Protein AF-A0A962Q5S9-F1 (afdb_monomer)

pLDDT: mean 94.43, std 5.87, range [53.88, 98.38]

Solvent-accessible surface area (backbone atoms only — not comparable to full-atom values): 6332 Å² total; per-residue (Å²): 139,81,82,55,57,86,83,38,78,44,80,42,76,51,79,46,39,44,56,37,70,69,47,25,53,58,65,66,74,30,62,27,49,21,62,33,33,32,32,54,95,57,37,37,37,35,16,49,65,45,54,26,66,64,51,37,54,50,50,52,54,41,43,72,36,86,90,40,45,69,87,70,53,66,68,89,71,43,25,73,59,38,48,71,41,58,46,83,42,83,58,42,80,48,33,74,40,39,22,70,62,69,74,46,86,63,59,59,45,56,67,117

Nearest PDB structures (foldseek):
  7jsr-assembly1_A  TM=7.483E-01  e=2.491E-09  Mycolicibacterium smegmatis MC2 155
  7a1d-assembly1_A  TM=7.056E-01  e=1.212E-09  Mycolicibacterium smegmatis MC2 155
  7f79-assembly1_B  TM=5.077E-01  e=4.665E-01  Candida albicans SC5314
  7f79-assembly1_E  TM=5.336E-01  e=9.583E-01  Candida albicans SC5314
  8own-assembly1_A  TM=4.502E-01  e=6.471E-01  Arabidopsis thaliana

Secondary structure (DSSP, 8-state):
----TTTS-EEEEEES-TTSHHHHHHHTS-TTEEEEEEE-SSEEEE-SS--HHHHHHHHHHHHHSTT--GGGS-GGGSPTT-EEEETT-S-EE--HHHHHHHT---SEE---

Structure (mmCIF, N/CA/C/O backbone):
data_AF-A0A962Q5S9-F1
#
_entry.id   AF-A0A962Q5S9-F1
#
loop_
_atom_site.group_PDB
_atom_site.id
_atom_site.type_symbol
_atom_site.label_atom_id
_atom_site.label_alt_id
_atom_site.label_comp_id
_atom_site.label_asym_id
_atom_site.label_entity_id
_atom_site.label_seq_id
_atom_site.pdbx_PDB_ins_code
_atom_site.Cartn_x
_atom_site.Cartn_y
_atom_site.Cartn_z
_atom_site.occupancy
_atom_site.B_iso_or_equiv
_atom_site.auth_seq_id
_atom_site.auth_comp_id
_atom_site.auth_asym_id
_atom_site.auth_atom_id
_atom_site.pdbx_PDB_model_num
ATOM 1 N N . ILE A 1 1 ? -26.058 -7.524 1.889 1.00 53.88 1 ILE A N 1
ATOM 2 C CA . ILE A 1 1 ? -24.871 -7.835 2.719 1.00 53.88 1 ILE A CA 1
ATOM 3 C C . ILE A 1 1 ? -23.992 -6.599 2.704 1.00 53.88 1 ILE A C 1
ATOM 5 O O . ILE A 1 1 ? -23.675 -6.130 1.619 1.00 53.88 1 ILE A O 1
ATOM 9 N N . GLY A 1 2 ? -23.720 -6.024 3.873 1.00 80.38 2 GLY A N 1
ATOM 10 C CA . GLY A 1 2 ? -22.765 -4.930 4.040 1.00 80.38 2 GLY A CA 1
ATOM 11 C C . GLY A 1 2 ? -21.516 -5.470 4.725 1.00 80.38 2 GLY A C 1
ATOM 12 O O . GLY A 1 2 ? -21.626 -6.381 5.543 1.00 80.38 2 GLY A O 1
ATOM 13 N N . ILE A 1 3 ? -20.352 -4.943 4.362 1.00 83.25 3 ILE A N 1
ATOM 14 C CA . ILE A 1 3 ? -19.104 -5.205 5.080 1.00 83.25 3 ILE A CA 1
ATOM 15 C C . ILE A 1 3 ? -19.051 -4.212 6.238 1.00 83.25 3 ILE A C 1
ATOM 17 O O . ILE A 1 3 ? -19.148 -3.004 6.010 1.00 83.25 3 ILE A O 1
ATOM 21 N N . ASP A 1 4 ? -18.916 -4.709 7.465 1.00 90.75 4 ASP A N 1
ATOM 22 C CA . ASP A 1 4 ? -18.610 -3.855 8.607 1.00 90.75 4 ASP A CA 1
ATOM 23 C C . ASP A 1 4 ? -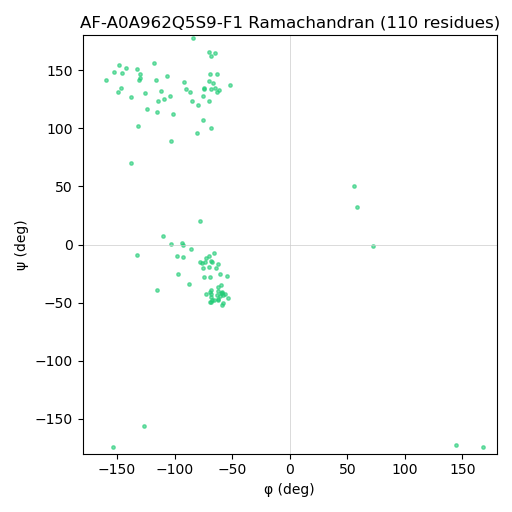17.108 -3.557 8.618 1.00 90.75 4 ASP A C 1
ATOM 25 O O . ASP A 1 4 ? -16.287 -4.334 9.105 1.00 90.75 4 ASP A O 1
ATOM 29 N N . VAL A 1 5 ? -16.762 -2.403 8.055 1.00 91.12 5 VAL A N 1
ATOM 30 C CA . VAL A 1 5 ? -15.382 -1.920 7.927 1.00 91.12 5 VAL A CA 1
ATOM 31 C C . VAL A 1 5 ? -14.719 -1.606 9.273 1.00 91.12 5 VAL A C 1
ATOM 33 O O . VAL A 1 5 ? -13.530 -1.297 9.299 1.00 91.12 5 VAL A O 1
ATOM 36 N N . GLN A 1 6 ? -15.460 -1.645 10.384 1.00 91.81 6 GLN A N 1
ATOM 37 C CA . GLN A 1 6 ? -14.936 -1.413 11.732 1.00 91.81 6 GLN A CA 1
ATOM 38 C C . GLN A 1 6 ? -14.629 -2.709 12.489 1.00 91.81 6 GLN A C 1
ATOM 40 O O . GLN A 1 6 ? -14.013 -2.641 13.547 1.00 91.81 6 GLN A O 1
ATOM 45 N N . SER A 1 7 ? -15.032 -3.871 11.967 1.00 91.88 7 SER A N 1
ATOM 46 C CA . SER A 1 7 ? -14.810 -5.169 12.621 1.00 91.88 7 SER A CA 1
ATOM 47 C C . SER A 1 7 ? -14.253 -6.257 11.701 1.00 91.88 7 SER A C 1
ATOM 49 O O . SER A 1 7 ? -13.889 -7.332 12.174 1.00 91.88 7 SER A O 1
ATOM 51 N N . THR A 1 8 ? -14.193 -6.005 10.392 1.00 93.50 8 THR A N 1
ATOM 52 C CA . THR A 1 8 ? -13.770 -6.985 9.386 1.00 93.50 8 THR A CA 1
ATOM 53 C C . THR A 1 8 ? -12.639 -6.429 8.543 1.00 93.50 8 THR A C 1
ATOM 55 O O . THR A 1 8 ? -12.776 -5.340 7.994 1.00 93.50 8 THR A O 1
ATOM 58 N N . ASP A 1 9 ? -11.566 -7.204 8.384 1.00 95.81 9 ASP A N 1
ATOM 59 C CA . ASP A 1 9 ? -10.454 -6.878 7.491 1.00 95.81 9 ASP A CA 1
ATOM 60 C C . ASP A 1 9 ? -10.903 -6.766 6.032 1.00 95.81 9 ASP A C 1
ATOM 62 O O . ASP A 1 9 ? -11.597 -7.637 5.501 1.00 95.81 9 ASP A O 1
ATOM 66 N N . PHE A 1 10 ? -10.468 -5.703 5.356 1.00 95.75 10 PHE A N 1
ATOM 67 C CA . PHE A 1 10 ? -10.823 -5.444 3.964 1.00 95.75 10 PHE A CA 1
ATOM 68 C C . PHE A 1 10 ? -9.685 -4.782 3.200 1.00 95.75 10 PHE A C 1
ATOM 70 O O . PHE A 1 10 ? -8.909 -3.996 3.739 1.00 95.75 10 PHE A O 1
ATOM 77 N N . THR A 1 11 ? -9.594 -5.096 1.913 1.00 96.56 11 THR A N 1
ATOM 78 C CA . THR A 1 11 ? -8.509 -4.623 1.053 1.00 96.56 11 THR A CA 1
ATOM 79 C C . THR A 1 11 ? -8.872 -3.323 0.358 1.00 96.56 11 THR A C 1
ATOM 81 O O . THR A 1 11 ? -9.995 -3.172 -0.126 1.00 96.56 11 THR A O 1
ATOM 84 N N . VAL A 1 12 ? -7.913 -2.406 0.256 1.00 96.81 12 VAL A N 1
ATOM 85 C CA . VAL A 1 12 ? -8.101 -1.090 -0.367 1.00 96.81 12 VAL A CA 1
ATOM 86 C C . VAL A 1 12 ? -6.981 -0.804 -1.359 1.00 96.81 12 VAL A C 1
ATOM 88 O O . VAL A 1 12 ? -5.818 -1.100 -1.090 1.00 96.81 12 VAL A O 1
ATOM 91 N N . VAL A 1 13 ? -7.336 -0.176 -2.480 1.00 97.19 13 VAL A N 1
ATOM 92 C CA . VAL A 1 13 ? -6.398 0.510 -3.375 1.00 97.19 13 VAL A CA 1
ATOM 93 C C . VAL A 1 13 ? -6.673 2.008 -3.299 1.00 97.19 13 VAL A C 1
ATOM 95 O O . VAL A 1 13 ? -7.825 2.435 -3.359 1.00 97.19 13 VAL A O 1
ATOM 98 N N . GLY A 1 14 ? -5.619 2.799 -3.130 1.00 94.94 14 GLY A N 1
ATOM 99 C CA . GLY A 1 14 ? -5.699 4.228 -2.862 1.00 94.94 14 GLY A CA 1
ATOM 100 C C . GLY A 1 14 ? -5.060 5.107 -3.936 1.00 94.94 14 GLY A C 1
ATOM 101 O O . GLY A 1 14 ? -4.144 4.698 -4.643 1.00 94.94 14 GLY A O 1
ATOM 102 N N . ILE A 1 15 ? -5.503 6.360 -4.009 1.00 95.50 15 ILE A N 1
ATOM 103 C CA . ILE A 1 15 ? -4.826 7.417 -4.768 1.00 95.50 15 ILE A CA 1
ATOM 104 C C . ILE A 1 15 ? -4.558 8.556 -3.797 1.00 95.50 15 ILE A C 1
ATOM 106 O O . ILE A 1 15 ? -5.496 9.142 -3.255 1.00 95.50 15 ILE A O 1
ATOM 110 N N . GLY A 1 16 ? -3.289 8.857 -3.556 1.00 94.31 16 GLY A N 1
ATOM 111 C CA . GLY A 1 16 ? -2.893 9.852 -2.572 1.00 94.31 16 GLY A CA 1
ATOM 112 C C . GLY A 1 16 ? -1.612 9.490 -1.840 1.00 94.31 16 GLY A C 1
ATOM 113 O O . GLY A 1 16 ? -0.904 8.543 -2.186 1.00 94.31 16 GLY A O 1
ATOM 114 N N . ASP A 1 17 ? -1.317 10.300 -0.834 1.00 92.44 17 ASP A N 1
ATOM 115 C CA . ASP A 1 17 ? -0.152 10.173 0.029 1.00 92.44 17 ASP A CA 1
ATOM 116 C C . ASP A 1 17 ? -0.602 10.232 1.490 1.00 92.44 17 ASP A C 1
ATOM 118 O O . ASP A 1 17 ? -1.552 10.952 1.812 1.00 92.44 17 ASP A O 1
ATOM 122 N N . MET A 1 18 ? 0.084 9.502 2.368 1.00 91.25 18 MET A N 1
ATOM 123 C CA . MET A 1 18 ? -0.144 9.571 3.807 1.00 91.25 18 MET A CA 1
ATOM 124 C C . MET A 1 18 ? 0.099 10.970 4.379 1.00 91.25 18 MET A C 1
ATOM 126 O O . MET A 1 18 ? -0.547 11.304 5.357 1.00 91.25 18 MET A O 1
ATOM 130 N N . ALA A 1 19 ? 0.923 11.821 3.766 1.00 88.81 19 ALA A N 1
ATOM 131 C CA . ALA A 1 19 ? 1.073 13.215 4.192 1.00 88.81 19 ALA A CA 1
ATOM 132 C C . ALA A 1 19 ? -0.133 14.117 3.849 1.00 88.81 19 ALA A C 1
ATOM 134 O O . ALA A 1 19 ? -0.193 15.260 4.299 1.00 88.81 19 ALA A O 1
ATOM 135 N N . GLY A 1 20 ? -1.077 13.656 3.020 1.00 88.00 20 GLY A N 1
ATOM 136 C CA . GLY A 1 20 ? -2.257 14.434 2.640 1.00 88.00 20 GLY A CA 1
ATOM 137 C C . GLY A 1 20 ? -3.406 14.266 3.632 1.00 88.00 20 GLY A C 1
ATOM 138 O O . GLY A 1 20 ? -3.804 13.141 3.913 1.00 88.00 20 GLY A O 1
ATOM 139 N N . ASP A 1 21 ? -4.018 15.367 4.078 1.00 85.75 21 ASP A N 1
ATOM 140 C CA . ASP A 1 21 ? -5.065 15.341 5.114 1.00 85.75 21 ASP A CA 1
ATOM 141 C C . ASP A 1 21 ? -6.233 14.394 4.801 1.00 85.75 21 ASP A C 1
ATOM 143 O O . ASP A 1 21 ? -6.654 13.629 5.663 1.00 85.75 21 ASP A O 1
ATOM 147 N N . VAL A 1 22 ? -6.775 14.410 3.579 1.00 88.44 22 VAL A N 1
ATOM 148 C CA . VAL A 1 22 ? -7.945 13.578 3.234 1.00 88.44 22 VAL A CA 1
ATOM 149 C C . VAL A 1 22 ? -7.579 12.095 3.200 1.00 88.44 22 VAL A C 1
ATOM 151 O O . VAL A 1 22 ? -8.264 11.268 3.801 1.00 88.44 22 VAL A O 1
ATOM 154 N N . PHE A 1 23 ? -6.493 11.759 2.501 1.00 91.56 23 PHE A N 1
ATOM 155 C CA . PHE A 1 23 ? -6.058 10.375 2.347 1.00 91.56 23 PHE A CA 1
ATOM 156 C C . PHE A 1 23 ? -5.557 9.808 3.677 1.00 91.56 23 PHE A C 1
ATOM 158 O O . PHE A 1 23 ? -6.013 8.750 4.102 1.00 91.56 23 PHE A O 1
ATOM 165 N N . GLY A 1 24 ? -4.680 10.541 4.363 1.00 90.62 24 GLY A N 1
ATOM 166 C CA . GLY A 1 24 ? -4.104 10.167 5.646 1.00 90.62 24 GLY A CA 1
ATOM 167 C C . GLY A 1 24 ? -5.163 9.949 6.722 1.00 90.62 24 GLY A C 1
ATOM 168 O O . GLY A 1 24 ? -5.221 8.860 7.289 1.00 90.62 24 GLY A O 1
ATOM 169 N N . ASN A 1 25 ? -6.069 10.912 6.938 1.00 92.62 25 ASN A N 1
ATOM 170 C CA . ASN A 1 25 ? -7.156 10.728 7.906 1.00 92.62 25 ASN A CA 1
ATOM 171 C C . ASN A 1 25 ? -8.045 9.538 7.525 1.00 92.62 25 ASN A C 1
ATOM 173 O O . ASN A 1 25 ? -8.350 8.714 8.383 1.00 92.62 25 ASN A O 1
ATOM 177 N N . GLY A 1 26 ? -8.408 9.399 6.244 1.00 92.44 26 GLY A N 1
ATOM 178 C CA . GLY A 1 26 ? -9.218 8.280 5.754 1.00 92.44 26 GLY A CA 1
ATOM 179 C C . GLY A 1 26 ? -8.573 6.913 5.999 1.00 92.44 26 GLY A C 1
ATOM 180 O O . GLY A 1 26 ? -9.246 5.980 6.436 1.00 92.44 26 GLY A O 1
ATOM 181 N N . MET A 1 27 ? -7.261 6.799 5.787 1.00 94.00 27 MET A N 1
ATOM 182 C CA . MET A 1 27 ? -6.496 5.572 6.034 1.00 94.00 27 MET A CA 1
ATOM 183 C C . MET A 1 27 ? -6.365 5.213 7.516 1.00 94.00 27 MET A C 1
ATOM 185 O O . MET A 1 27 ? -6.014 4.072 7.818 1.00 94.00 27 MET A O 1
ATOM 189 N N . LEU A 1 28 ? -6.671 6.144 8.423 1.00 94.31 28 LEU A N 1
ATOM 190 C CA . LEU A 1 28 ? -6.635 5.940 9.870 1.00 94.31 28 LEU A CA 1
ATOM 191 C C . LEU A 1 28 ? -8.027 5.760 10.504 1.00 94.31 28 LEU A C 1
ATOM 193 O O . LEU A 1 28 ? -8.114 5.542 11.711 1.00 94.31 28 LEU A O 1
ATOM 197 N N . LEU A 1 29 ? -9.110 5.789 9.714 1.00 93.38 29 LEU A N 1
ATOM 198 C CA . LEU A 1 29 ? -10.485 5.593 10.206 1.00 93.38 29 LEU A CA 1
ATOM 199 C C . LEU A 1 29 ? -10.820 4.143 10.586 1.00 93.38 29 LEU A C 1
ATOM 201 O O . LEU A 1 29 ? -11.848 3.903 11.216 1.00 93.38 29 LEU A O 1
ATOM 205 N N . SER A 1 30 ? -10.006 3.173 10.169 1.00 94.50 30 SER A N 1
ATOM 206 C CA . SER A 1 30 ? -10.183 1.770 10.538 1.00 94.50 30 SER A CA 1
ATOM 207 C C . SER A 1 30 ? -8.845 1.039 10.598 1.00 94.50 30 SER A C 1
ATOM 209 O O . SER A 1 30 ? -8.052 1.083 9.655 1.00 94.50 30 SER A O 1
ATOM 211 N N . GLY A 1 31 ? -8.631 0.312 11.698 1.00 94.81 31 GLY A N 1
ATOM 212 C CA . GLY A 1 31 ? -7.500 -0.605 11.868 1.00 94.81 31 GLY A CA 1
ATOM 213 C C . GLY A 1 31 ? -7.583 -1.859 10.993 1.00 94.81 31 GLY A C 1
ATOM 214 O O . GLY A 1 31 ? -6.598 -2.577 10.884 1.00 94.81 31 GLY A O 1
ATOM 215 N N . HIS A 1 32 ? -8.727 -2.096 10.345 1.00 96.56 32 HIS A N 1
ATOM 216 C CA . HIS A 1 32 ? -8.999 -3.259 9.498 1.00 96.56 32 HIS A CA 1
ATOM 217 C C . HIS A 1 32 ? -8.682 -3.025 8.012 1.00 96.56 32 HIS A C 1
ATOM 219 O O . HIS A 1 32 ? -8.858 -3.911 7.172 1.00 96.56 32 HIS A O 1
ATOM 225 N N . ILE A 1 33 ? -8.209 -1.826 7.656 1.00 97.12 33 ILE A N 1
ATOM 226 C CA . ILE A 1 33 ? -7.789 -1.532 6.285 1.00 97.12 33 ILE A CA 1
ATOM 227 C C . ILE A 1 33 ? -6.499 -2.289 5.978 1.00 97.12 33 ILE A C 1
ATOM 229 O O . ILE A 1 33 ? -5.465 -2.051 6.600 1.00 97.12 33 ILE A O 1
ATOM 233 N N . ARG A 1 34 ? -6.545 -3.094 4.924 1.00 97.69 34 ARG A N 1
ATOM 234 C CA . ARG A 1 34 ? -5.412 -3.757 4.283 1.00 97.69 34 ARG A CA 1
ATOM 235 C C . ARG A 1 34 ? -5.088 -3.000 2.994 1.00 97.69 34 ARG A C 1
ATOM 237 O O . ARG A 1 34 ? -5.675 -3.264 1.945 1.00 97.69 34 ARG A O 1
ATOM 244 N N . LEU A 1 35 ? -4.229 -1.983 3.082 1.00 97.69 35 LEU A N 1
ATOM 245 C CA . LEU A 1 35 ? -3.868 -1.154 1.926 1.00 97.69 35 LEU A CA 1
ATOM 246 C C . LEU A 1 35 ? -2.902 -1.925 1.026 1.00 97.69 35 LEU A C 1
ATOM 248 O O . LEU A 1 35 ? -1.743 -2.095 1.385 1.00 97.69 35 LEU A O 1
ATOM 252 N N . VAL A 1 36 ? -3.379 -2.376 -0.131 1.00 98.38 36 VAL A N 1
ATOM 253 C CA . VAL A 1 36 ? -2.605 -3.280 -0.999 1.00 98.38 36 VAL A CA 1
ATOM 254 C C . VAL A 1 36 ? -1.871 -2.550 -2.112 1.00 98.38 36 VAL A C 1
ATOM 256 O O . VAL A 1 36 ? -0.848 -3.017 -2.604 1.00 98.38 36 VAL A O 1
ATOM 259 N N . ALA A 1 37 ? -2.372 -1.378 -2.498 1.00 97.88 37 ALA A N 1
ATOM 260 C CA . ALA A 1 37 ? -1.662 -0.472 -3.381 1.00 97.88 37 ALA A CA 1
ATOM 261 C C . ALA A 1 37 ? -2.082 0.976 -3.131 1.00 97.88 37 ALA A C 1
ATOM 263 O O . ALA A 1 37 ? -3.235 1.260 -2.803 1.00 97.88 37 ALA A O 1
ATOM 264 N N . ALA A 1 38 ? -1.159 1.903 -3.341 1.00 97.62 38 ALA A N 1
ATOM 265 C CA . ALA A 1 38 ? -1.458 3.321 -3.437 1.00 97.62 38 ALA A CA 1
ATOM 266 C C . ALA A 1 38 ? -0.487 4.003 -4.396 1.00 97.62 38 ALA A C 1
ATOM 268 O O . ALA A 1 38 ? 0.639 3.551 -4.569 1.00 97.62 38 ALA A O 1
ATOM 269 N N . PHE A 1 39 ? -0.884 5.113 -5.008 1.00 96.12 39 PHE A N 1
ATOM 270 C CA . PHE A 1 39 ? 0.061 5.922 -5.773 1.00 96.12 39 PHE A CA 1
ATO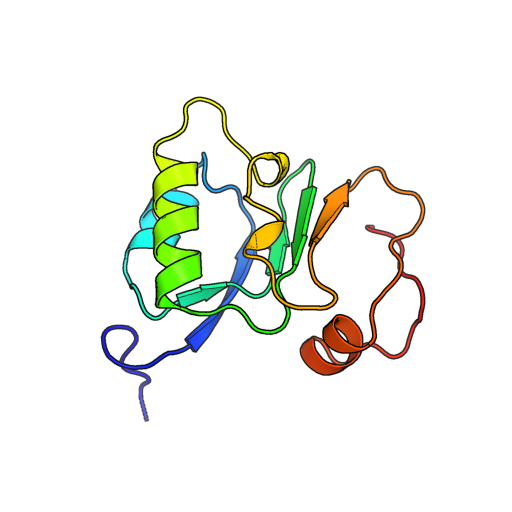M 271 C C . PHE A 1 39 ? -0.199 7.414 -5.613 1.00 96.12 39 PHE A C 1
ATOM 273 O O . PHE A 1 39 ? -1.328 7.859 -5.402 1.00 96.12 39 PHE A O 1
ATOM 280 N N . ASN A 1 40 ? 0.868 8.192 -5.754 1.00 93.81 40 ASN A N 1
ATOM 281 C CA . ASN A 1 40 ? 0.824 9.648 -5.803 1.00 93.81 40 ASN A CA 1
ATOM 282 C C . ASN A 1 40 ? 1.556 10.143 -7.071 1.00 93.81 40 ASN A C 1
ATOM 284 O O . ASN A 1 40 ? 1.657 9.437 -8.074 1.00 93.81 40 ASN A O 1
ATOM 288 N N . HIS A 1 41 ? 2.051 11.377 -7.070 1.00 93.00 41 HIS A N 1
ATOM 289 C CA . HIS A 1 41 ? 2.795 11.944 -8.198 1.00 93.00 41 HIS A CA 1
ATOM 290 C C . HIS A 1 41 ? 4.248 11.429 -8.323 1.00 93.00 41 HIS A C 1
ATOM 292 O O . HIS A 1 41 ? 4.843 11.580 -9.385 1.00 93.00 41 HIS A O 1
ATOM 298 N N . GLN A 1 42 ? 4.811 10.799 -7.287 1.00 94.75 42 GLN A N 1
ATOM 299 C CA . GLN A 1 42 ? 6.213 10.353 -7.219 1.00 94.75 42 GLN A CA 1
ATOM 300 C C . GLN A 1 42 ? 6.376 8.832 -7.136 1.00 94.75 42 GLN A C 1
ATOM 302 O O . GLN A 1 42 ? 7.292 8.278 -7.744 1.00 94.75 42 GLN A O 1
ATOM 307 N N . HIS A 1 43 ? 5.503 8.160 -6.391 1.00 96.75 43 HIS A N 1
ATOM 308 C CA . HIS A 1 43 ? 5.667 6.783 -5.955 1.00 96.75 43 HIS A CA 1
ATOM 309 C C . HIS A 1 43 ? 4.407 5.950 -6.194 1.00 96.75 43 HIS A C 1
ATOM 311 O O . HIS A 1 43 ? 3.284 6.462 -6.157 1.00 96.75 43 HIS A O 1
ATOM 317 N N . ILE A 1 44 ? 4.627 4.656 -6.400 1.00 97.31 44 ILE A N 1
ATOM 318 C CA . ILE A 1 44 ? 3.635 3.585 -6.363 1.00 97.31 44 ILE A CA 1
ATOM 319 C C . ILE A 1 44 ? 4.030 2.691 -5.186 1.00 97.31 44 ILE A C 1
ATOM 321 O O . ILE A 1 44 ? 5.101 2.092 -5.197 1.00 97.31 44 ILE A O 1
ATOM 325 N N . PHE A 1 45 ? 3.197 2.641 -4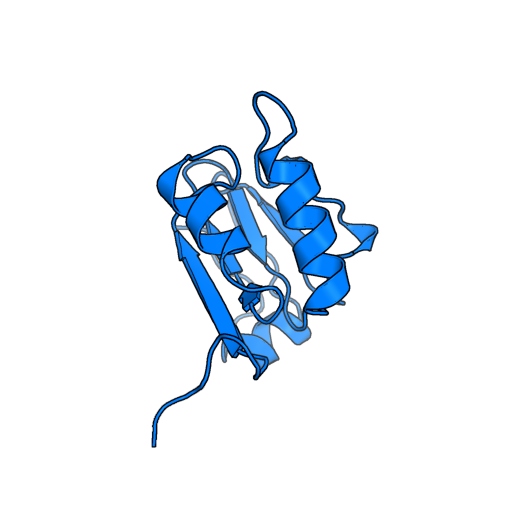.159 1.00 98.06 45 PHE A N 1
ATOM 326 C CA . PHE A 1 45 ? 3.296 1.717 -3.038 1.00 98.06 45 PHE A CA 1
ATOM 327 C C . PHE A 1 45 ? 2.500 0.454 -3.358 1.00 98.06 45 PHE A C 1
ATOM 329 O O . PHE A 1 45 ? 1.361 0.546 -3.821 1.00 98.06 45 PHE A O 1
ATOM 336 N N . ILE A 1 46 ? 3.087 -0.711 -3.101 1.00 98.31 46 ILE A N 1
ATOM 337 C CA . ILE A 1 46 ? 2.446 -2.012 -3.270 1.00 98.31 46 ILE A CA 1
ATOM 338 C C . ILE A 1 46 ? 2.799 -2.899 -2.080 1.00 98.31 46 ILE A C 1
ATOM 340 O O . ILE A 1 46 ? 3.973 -3.133 -1.804 1.00 98.31 46 ILE A O 1
ATOM 344 N N . ASP A 1 47 ? 1.779 -3.456 -1.443 1.00 98.38 47 ASP A N 1
ATOM 345 C CA . ASP A 1 47 ? 1.900 -4.477 -0.408 1.00 98.38 47 ASP A CA 1
ATOM 346 C C . ASP A 1 47 ? 0.919 -5.613 -0.746 1.00 98.38 47 ASP A C 1
ATOM 348 O O . ASP A 1 47 ? -0.291 -5.438 -0.595 1.00 98.38 47 ASP A O 1
ATOM 352 N N . PRO A 1 48 ? 1.381 -6.748 -1.306 1.00 98.12 48 PRO A N 1
ATOM 353 C CA . PRO A 1 48 ? 0.480 -7.795 -1.785 1.00 98.12 48 PRO A CA 1
ATOM 354 C C . PRO A 1 48 ? -0.454 -8.358 -0.702 1.00 98.12 48 PRO A C 1
ATOM 356 O O . PRO A 1 48 ? -1.658 -8.498 -0.934 1.00 98.12 48 PRO A O 1
ATOM 359 N N . GLU A 1 49 ? 0.074 -8.619 0.492 1.00 97.88 49 GLU A N 1
ATOM 360 C CA . GLU A 1 49 ? -0.638 -9.241 1.609 1.00 97.88 49 GLU A CA 1
ATOM 361 C C . GLU A 1 49 ? -0.300 -8.547 2.948 1.00 97.88 49 GLU A C 1
ATOM 363 O O . GLU A 1 49 ? 0.372 -9.126 3.803 1.00 97.88 49 GLU A O 1
ATOM 368 N N . PRO A 1 50 ? -0.770 -7.302 3.164 1.00 97.50 50 PRO A N 1
ATOM 369 C CA . PRO A 1 50 ? -0.445 -6.521 4.355 1.00 97.50 50 PRO A CA 1
ATOM 370 C C . PRO A 1 50 ? -1.131 -7.104 5.592 1.00 97.50 50 PRO A C 1
ATOM 372 O O . PRO A 1 50 ? -2.314 -7.461 5.543 1.00 97.50 50 PRO A O 1
ATOM 375 N N . ASP A 1 51 ? -0.437 -7.120 6.727 1.00 97.62 51 ASP A N 1
ATOM 376 C CA . ASP A 1 51 ? -1.067 -7.318 8.035 1.00 97.62 51 ASP A CA 1
ATOM 377 C C . ASP A 1 51 ? -1.796 -6.035 8.463 1.00 97.62 51 ASP A C 1
ATOM 379 O O . ASP A 1 51 ? -1.210 -4.947 8.451 1.00 97.62 51 ASP A O 1
ATOM 383 N N . ALA A 1 52 ? -3.075 -6.135 8.830 1.00 97.00 52 ALA A N 1
ATOM 384 C CA . ALA A 1 52 ? -3.909 -4.964 9.109 1.00 97.00 52 ALA A CA 1
ATOM 385 C C . ALA A 1 52 ? -3.372 -4.145 10.298 1.00 97.00 52 ALA A C 1
ATOM 387 O O . ALA A 1 52 ? -3.181 -2.931 10.185 1.00 97.00 52 ALA A O 1
ATOM 388 N N . ALA A 1 53 ? -3.030 -4.814 11.404 1.00 96.44 53 ALA A N 1
ATOM 389 C CA . ALA A 1 53 ? -2.559 -4.160 12.622 1.00 96.44 53 ALA A CA 1
ATOM 390 C C . ALA A 1 53 ? -1.185 -3.496 12.435 1.00 96.44 53 ALA A C 1
ATOM 392 O O . ALA A 1 53 ? -0.997 -2.324 12.777 1.00 96.44 53 ALA A O 1
ATOM 393 N N . THR A 1 54 ? -0.231 -4.221 11.852 1.00 97.38 54 THR A N 1
ATOM 394 C CA . THR A 1 54 ? 1.141 -3.742 11.647 1.00 97.38 54 THR A CA 1
ATOM 395 C C . THR A 1 54 ? 1.179 -2.611 10.622 1.00 97.38 54 THR A C 1
ATOM 397 O O . THR A 1 54 ? 1.788 -1.568 10.871 1.00 97.38 54 THR A O 1
ATOM 400 N N . SER A 1 55 ? 0.467 -2.757 9.500 1.00 96.38 55 SER A N 1
ATOM 401 C CA . SER A 1 55 ? 0.397 -1.711 8.471 1.00 96.38 55 SER A CA 1
ATOM 402 C C . SER A 1 55 ? -0.383 -0.476 8.933 1.00 96.38 55 SER A C 1
ATOM 404 O O . SER A 1 55 ? -0.115 0.633 8.472 1.00 96.38 55 SER A O 1
ATOM 406 N N . PHE A 1 56 ? -1.350 -0.615 9.847 1.00 97.56 56 PHE A N 1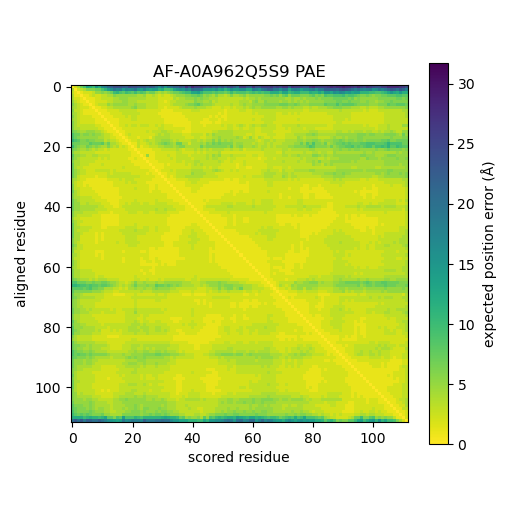
ATOM 407 C CA . PHE A 1 56 ? -2.024 0.531 10.462 1.00 97.56 56 PHE A CA 1
ATOM 408 C C . PHE A 1 56 ? -1.063 1.356 11.320 1.00 97.56 56 PHE A C 1
ATOM 410 O O . PHE A 1 56 ? -1.010 2.579 11.176 1.00 97.56 56 PHE A O 1
ATOM 417 N N . ALA A 1 57 ? -0.275 0.701 12.178 1.00 97.94 57 ALA A N 1
ATOM 418 C CA . ALA A 1 57 ? 0.711 1.384 13.011 1.00 97.94 57 ALA A CA 1
ATOM 419 C C . ALA A 1 57 ? 1.729 2.156 12.157 1.00 97.94 57 ALA A C 1
ATOM 421 O O . ALA A 1 57 ? 2.041 3.310 12.457 1.00 97.94 57 ALA A O 1
ATOM 422 N N . GLU A 1 58 ? 2.181 1.559 11.053 1.00 97.81 58 GLU A N 1
ATOM 423 C CA . GLU A 1 58 ? 3.113 2.206 10.133 1.00 97.81 58 GLU A CA 1
ATOM 424 C C . GLU A 1 58 ? 2.484 3.379 9.373 1.00 97.81 58 GLU A C 1
ATOM 426 O O . GLU A 1 58 ? 3.082 4.450 9.293 1.00 97.81 58 GLU A O 1
ATOM 431 N N . ARG A 1 59 ? 1.248 3.236 8.879 1.00 96.88 59 ARG A N 1
ATOM 432 C CA . ARG A 1 59 ? 0.508 4.354 8.271 1.00 96.88 59 ARG A CA 1
ATOM 433 C C . ARG A 1 59 ? 0.327 5.507 9.252 1.00 96.88 59 ARG A C 1
ATOM 435 O O . ARG A 1 59 ? 0.514 6.658 8.867 1.00 96.88 59 ARG A O 1
ATOM 442 N N . LYS A 1 60 ? 0.023 5.221 10.520 1.00 96.81 60 LYS A N 1
ATOM 443 C CA . LYS A 1 60 ? -0.087 6.251 11.561 1.00 96.81 60 LYS A CA 1
ATOM 444 C C . LYS A 1 60 ? 1.244 6.971 11.777 1.00 96.81 60 LYS A C 1
ATOM 446 O O . LYS A 1 60 ? 1.274 8.197 11.749 1.00 96.81 60 LYS A O 1
ATOM 451 N N . ARG A 1 61 ? 2.346 6.223 11.910 1.00 97.12 61 ARG A N 1
ATOM 452 C CA . ARG A 1 61 ? 3.696 6.798 12.005 1.00 97.12 61 ARG A CA 1
ATOM 453 C C . ARG A 1 61 ? 4.008 7.687 10.800 1.00 97.12 61 ARG A C 1
ATOM 455 O O . ARG A 1 61 ? 4.571 8.765 10.967 1.00 97.12 61 ARG A O 1
ATOM 462 N N . LEU A 1 62 ? 3.647 7.239 9.597 1.00 95.75 62 LEU A N 1
ATOM 463 C CA . LEU A 1 62 ? 3.899 7.962 8.356 1.00 95.75 62 LEU A CA 1
ATOM 464 C C . LEU A 1 62 ? 3.067 9.250 8.259 1.00 95.75 62 LEU A C 1
ATOM 466 O O . LEU A 1 62 ? 3.596 10.273 7.839 1.00 95.75 62 LEU A O 1
ATOM 470 N N . PHE A 1 63 ? 1.807 9.221 8.699 1.00 95.31 63 PHE A N 1
ATOM 471 C CA . PHE A 1 63 ? 0.932 10.398 8.794 1.00 95.31 63 PHE A CA 1
ATOM 472 C C . PHE A 1 63 ? 1.472 11.452 9.774 1.00 95.31 63 PHE A C 1
ATOM 474 O O . PHE A 1 63 ? 1.415 12.647 9.503 1.00 95.31 63 PHE A O 1
ATOM 481 N N . GLU A 1 64 ? 2.025 11.017 10.908 1.00 95.19 64 GLU A N 1
ATOM 482 C CA . GLU A 1 64 ? 2.582 11.906 11.938 1.00 95.19 64 GLU A CA 1
ATOM 483 C C . GLU A 1 64 ? 3.974 12.462 11.572 1.00 95.19 64 GLU A C 1
ATOM 485 O O . GLU A 1 64 ? 4.442 13.424 12.188 1.00 95.19 64 GLU A O 1
ATOM 490 N N . LEU A 1 65 ? 4.648 11.883 10.570 1.00 94.56 65 LEU A N 1
ATOM 491 C CA . LEU A 1 65 ? 5.976 12.301 10.126 1.00 94.56 65 LEU A CA 1
ATOM 492 C C . LEU A 1 65 ? 5.890 13.548 9.217 1.00 94.56 65 LEU A C 1
ATOM 494 O O . LEU A 1 65 ? 5.296 13.488 8.140 1.00 94.56 65 LEU A O 1
ATOM 498 N N . PRO A 1 66 ? 6.527 14.682 9.577 1.00 91.69 66 PRO A N 1
ATOM 499 C CA . PRO A 1 66 ? 6.468 15.890 8.757 1.00 91.69 66 PRO A CA 1
ATOM 500 C C . PRO A 1 66 ? 7.099 15.698 7.374 1.00 91.69 66 PRO A C 1
ATOM 502 O O . PRO A 1 66 ? 8.259 15.300 7.278 1.00 91.69 66 PRO A O 1
ATOM 505 N N . ARG A 1 67 ? 6.379 16.105 6.317 1.00 87.31 67 ARG A N 1
ATOM 506 C CA . ARG A 1 67 ? 6.819 16.014 4.906 1.00 87.31 67 ARG A CA 1
ATOM 507 C C . ARG A 1 67 ? 7.141 14.581 4.457 1.00 87.31 67 ARG A C 1
ATOM 509 O O . ARG A 1 67 ? 8.035 14.396 3.635 1.00 87.31 67 ARG A O 1
ATOM 516 N N . SER A 1 68 ? 6.430 13.602 5.005 1.00 91.56 68 SER A N 1
ATOM 517 C CA . SER A 1 68 ? 6.563 12.211 4.601 1.00 91.56 68 SER A CA 1
ATOM 518 C C . SER A 1 68 ? 6.008 11.946 3.201 1.00 91.56 68 SER A C 1
ATOM 520 O O . SER A 1 68 ? 5.276 12.754 2.623 1.00 91.56 68 SER A O 1
ATOM 522 N N . GLY A 1 69 ? 6.360 10.787 2.660 1.00 92.62 69 GLY A N 1
ATOM 523 C CA . GLY A 1 69 ? 5.672 10.175 1.536 1.00 92.62 69 GLY A CA 1
ATOM 524 C C . GLY A 1 69 ? 5.825 8.661 1.546 1.00 92.62 69 GLY A C 1
ATOM 525 O O . GLY A 1 69 ? 6.437 8.086 2.444 1.00 92.62 69 GLY A O 1
ATOM 526 N N . TRP A 1 70 ? 5.333 7.988 0.504 1.00 96.25 70 TRP A N 1
ATOM 527 C CA . TRP A 1 70 ? 5.494 6.529 0.382 1.00 96.25 70 TRP A CA 1
ATOM 528 C C . TRP A 1 70 ? 6.952 6.056 0.462 1.00 96.25 70 TRP A C 1
ATOM 530 O O . TRP A 1 70 ? 7.199 4.942 0.909 1.00 96.25 70 TRP A O 1
ATOM 540 N N . GLY A 1 71 ? 7.915 6.898 0.076 1.00 95.44 71 GLY A N 1
ATOM 541 C CA . GLY A 1 71 ? 9.344 6.595 0.191 1.00 95.44 71 GLY A CA 1
ATOM 542 C C . GLY A 1 71 ? 9.854 6.434 1.630 1.00 95.44 71 GLY A C 1
ATOM 543 O O . GLY A 1 71 ? 10.883 5.795 1.820 1.00 95.44 71 GLY A O 1
ATOM 544 N N . ASP A 1 72 ? 9.141 6.957 2.633 1.00 96.31 72 ASP A N 1
ATOM 545 C CA . ASP A 1 72 ? 9.505 6.826 4.051 1.00 96.31 72 ASP A CA 1
ATOM 546 C C . ASP A 1 72 ? 8.827 5.628 4.736 1.00 96.31 72 ASP A C 1
ATOM 548 O O . ASP A 1 72 ? 9.010 5.432 5.942 1.00 96.31 72 ASP A O 1
ATOM 552 N N . TYR A 1 73 ? 8.028 4.843 4.002 1.00 97.19 73 TYR A N 1
ATOM 553 C CA . TYR A 1 73 ? 7.397 3.633 4.524 1.00 97.19 73 TYR A CA 1
ATOM 554 C C . TYR A 1 73 ? 8.464 2.591 4.881 1.00 97.19 73 TYR A C 1
ATOM 556 O O . TYR A 1 73 ? 9.387 2.326 4.106 1.00 97.19 73 TYR A O 1
ATOM 564 N N . ASN A 1 74 ? 8.335 1.962 6.045 1.00 97.25 74 ASN A N 1
ATOM 565 C CA . ASN A 1 74 ? 9.247 0.915 6.478 1.00 97.25 74 ASN A CA 1
ATOM 566 C C . ASN A 1 74 ? 9.076 -0.342 5.612 1.00 97.25 74 ASN A C 1
ATOM 568 O O . ASN A 1 74 ? 8.187 -1.163 5.839 1.00 97.25 74 ASN A O 1
ATOM 572 N N . LEU A 1 75 ? 9.976 -0.517 4.643 1.00 96.31 75 LEU A N 1
ATOM 573 C CA . LEU A 1 75 ? 9.956 -1.638 3.701 1.00 96.31 75 LEU A CA 1
ATOM 574 C C . LEU A 1 75 ? 10.115 -3.015 4.364 1.00 96.31 75 LEU A C 1
ATOM 576 O O . LEU A 1 75 ? 9.766 -4.012 3.747 1.00 96.31 75 LEU A O 1
ATOM 580 N N . GLN A 1 76 ? 10.591 -3.093 5.613 1.00 96.88 76 GLN A N 1
ATOM 581 C CA . GLN A 1 76 ? 10.631 -4.362 6.355 1.00 96.88 76 GLN A CA 1
ATOM 582 C C . GLN A 1 76 ? 9.236 -4.865 6.752 1.00 96.88 76 GLN A C 1
ATOM 584 O O . GLN A 1 76 ? 9.091 -6.038 7.082 1.00 96.88 76 GLN A O 1
ATOM 589 N N . LEU A 1 77 ? 8.232 -3.982 6.754 1.00 97.31 77 LEU A N 1
ATOM 590 C CA . LEU A 1 77 ? 6.842 -4.315 7.075 1.00 97.31 77 LEU A CA 1
ATOM 591 C C . LEU A 1 77 ? 6.013 -4.658 5.835 1.00 97.31 77 LEU A C 1
ATOM 593 O O . LEU A 1 77 ? 4.885 -5.119 5.978 1.00 97.31 77 LEU A O 1
ATOM 597 N N . VAL A 1 78 ? 6.550 -4.409 4.639 1.00 97.56 78 VAL A N 1
ATOM 598 C CA . VAL A 1 78 ? 5.886 -4.748 3.381 1.00 97.56 78 VAL A CA 1
ATOM 599 C C . VAL A 1 78 ? 5.982 -6.256 3.170 1.00 97.56 78 VAL A C 1
ATOM 601 O O . VAL A 1 78 ? 7.047 -6.849 3.359 1.00 97.56 78 VAL A O 1
ATOM 604 N N . SER A 1 79 ? 4.873 -6.887 2.785 1.00 97.75 79 SER A N 1
ATOM 605 C CA . SER A 1 79 ? 4.854 -8.326 2.524 1.00 97.75 79 SER A CA 1
ATOM 606 C C . SER A 1 79 ? 5.738 -8.723 1.334 1.00 97.75 79 SER A C 1
ATOM 608 O O . SER A 1 79 ? 6.190 -7.894 0.536 1.00 97.75 79 SER A O 1
ATOM 610 N N . ALA A 1 80 ? 6.012 -10.026 1.230 1.00 97.69 80 ALA A N 1
ATOM 611 C CA . ALA A 1 80 ? 6.863 -10.583 0.186 1.00 97.69 80 ALA A CA 1
ATOM 612 C C . ALA A 1 80 ? 6.416 -10.132 -1.213 1.00 97.69 80 ALA A C 1
ATOM 614 O O . ALA A 1 80 ? 5.228 -10.074 -1.526 1.00 97.69 80 ALA A O 1
ATOM 615 N N . GLY A 1 81 ? 7.396 -9.773 -2.042 1.00 96.25 81 GLY A N 1
ATOM 616 C CA . GLY A 1 81 ? 7.157 -9.290 -3.395 1.00 96.25 81 GLY A CA 1
ATOM 617 C C . GLY A 1 81 ? 6.575 -7.877 -3.488 1.00 96.25 81 GLY A C 1
ATOM 618 O O . GLY A 1 81 ? 6.387 -7.421 -4.611 1.00 96.25 81 GLY A O 1
ATOM 619 N N . GLY A 1 82 ? 6.304 -7.181 -2.379 1.00 97.50 82 GLY A N 1
ATOM 620 C CA . GLY A 1 82 ? 5.878 -5.779 -2.355 1.00 97.50 82 GLY A CA 1
ATOM 621 C C . GLY A 1 82 ? 7.030 -4.770 -2.416 1.00 97.50 82 GLY A C 1
ATOM 622 O O . GLY A 1 82 ? 8.209 -5.126 -2.431 1.00 97.50 82 GLY A O 1
ATOM 623 N N . GLY A 1 83 ? 6.690 -3.483 -2.449 1.00 97.56 83 GLY A N 1
ATOM 624 C CA . GLY A 1 83 ? 7.667 -2.404 -2.357 1.00 97.56 83 GLY A CA 1
ATOM 625 C C . GLY A 1 83 ? 7.118 -1.022 -2.703 1.00 97.56 83 GLY A C 1
ATOM 626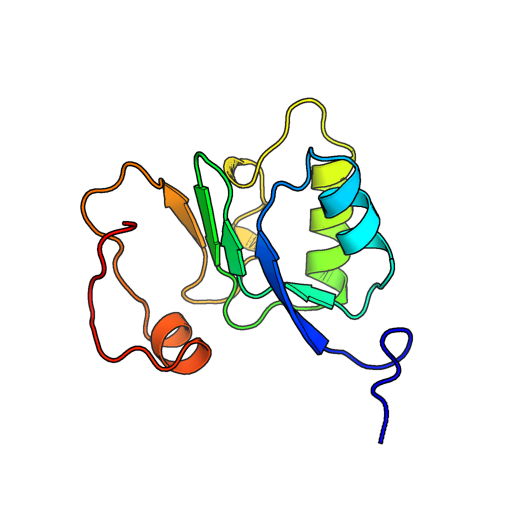 O O . GLY A 1 83 ? 5.928 -0.831 -2.952 1.00 97.56 83 GLY A O 1
ATOM 627 N N . VAL A 1 84 ? 8.028 -0.049 -2.741 1.00 97.69 84 VAL A N 1
ATOM 628 C CA . VAL A 1 84 ? 7.762 1.322 -3.190 1.00 97.69 84 VAL A CA 1
ATOM 629 C C . VAL A 1 84 ? 8.561 1.578 -4.461 1.00 97.69 84 VAL A C 1
ATOM 631 O O . VAL A 1 84 ? 9.785 1.455 -4.479 1.00 97.69 84 VAL A O 1
ATOM 634 N N . PHE A 1 85 ? 7.869 1.954 -5.530 1.00 97.06 85 PHE A N 1
ATOM 635 C CA . PHE A 1 85 ? 8.429 2.129 -6.865 1.00 97.06 85 PHE A CA 1
ATOM 636 C C . PHE A 1 85 ? 8.331 3.582 -7.301 1.00 97.06 85 PHE A C 1
ATOM 638 O O . PHE A 1 85 ? 7.328 4.249 -7.055 1.00 97.06 85 PHE A O 1
ATOM 645 N N . SER A 1 86 ? 9.354 4.083 -7.991 1.00 96.00 86 SER A N 1
ATOM 646 C CA . SER A 1 86 ? 9.304 5.422 -8.578 1.00 96.00 86 SER A CA 1
ATO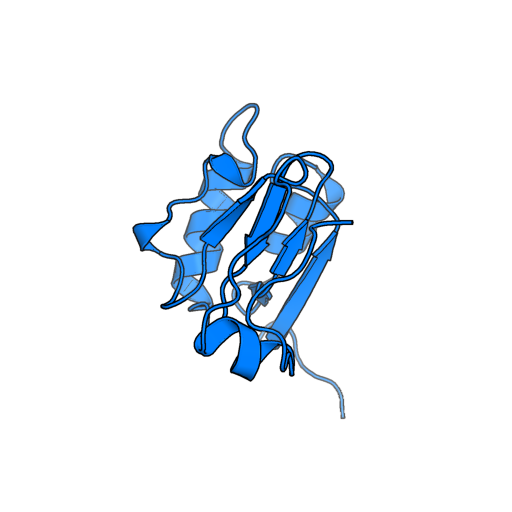M 647 C C . SER A 1 86 ? 8.411 5.443 -9.816 1.00 96.00 86 SER A C 1
ATOM 649 O O . SER A 1 86 ? 8.580 4.628 -10.724 1.00 96.00 86 SER A O 1
ATOM 651 N N . ARG A 1 87 ? 7.536 6.447 -9.921 1.00 94.69 87 ARG A N 1
ATOM 652 C CA . ARG A 1 87 ? 6.762 6.716 -11.143 1.00 94.69 87 ARG A CA 1
ATOM 653 C C . ARG A 1 87 ? 7.610 7.195 -12.319 1.00 94.69 87 ARG A C 1
ATOM 655 O O . ARG A 1 87 ? 7.138 7.179 -13.447 1.00 94.69 87 ARG A O 1
ATOM 662 N N . ALA A 1 88 ? 8.852 7.606 -12.067 1.00 94.56 88 ALA A N 1
ATOM 663 C CA . ALA A 1 88 ? 9.803 7.968 -13.113 1.00 94.56 88 ALA A CA 1
ATOM 664 C C . ALA A 1 88 ? 10.583 6.756 -13.660 1.00 94.56 88 ALA A C 1
ATOM 666 O O . ALA A 1 88 ? 11.394 6.913 -14.576 1.00 94.56 88 ALA A O 1
ATOM 667 N N . ALA A 1 89 ? 10.386 5.554 -13.103 1.00 94.38 89 ALA A N 1
ATOM 668 C CA . ALA A 1 89 ? 11.038 4.350 -13.600 1.00 94.38 89 ALA A CA 1
ATOM 669 C C . ALA A 1 89 ? 10.593 4.037 -15.039 1.00 94.38 89 ALA A C 1
ATOM 671 O O . ALA A 1 89 ? 9.451 4.260 -15.420 1.00 94.38 89 ALA A O 1
ATOM 672 N N . LYS A 1 90 ? 11.493 3.476 -15.853 1.00 92.88 90 LYS A N 1
ATOM 673 C CA . LYS A 1 90 ? 11.140 3.035 -17.216 1.00 92.88 90 LYS A CA 1
ATOM 674 C C . LYS A 1 90 ? 10.316 1.748 -17.223 1.00 92.88 90 LYS A C 1
ATOM 676 O O . LYS A 1 90 ? 9.584 1.490 -18.168 1.00 92.88 90 LYS A O 1
ATOM 681 N N . SER A 1 91 ? 10.498 0.927 -16.195 1.00 95.25 91 SER A N 1
ATOM 682 C CA . SER A 1 91 ? 9.855 -0.368 -16.037 1.00 95.25 91 SER A CA 1
ATOM 683 C C . SER A 1 91 ? 9.902 -0.762 -14.568 1.00 95.25 91 SER A C 1
ATOM 685 O O . SER A 1 91 ? 10.917 -0.545 -13.904 1.00 95.25 91 SER A O 1
ATOM 687 N N . ILE A 1 92 ? 8.830 -1.379 -14.088 1.00 96.06 92 ILE A N 1
ATOM 688 C CA . ILE A 1 92 ? 8.734 -1.996 -12.769 1.00 96.06 92 ILE A CA 1
ATOM 689 C C . ILE A 1 92 ? 8.712 -3.517 -12.968 1.00 96.06 92 ILE A C 1
ATOM 691 O O . ILE A 1 92 ? 7.895 -3.989 -13.761 1.00 96.06 92 ILE A O 1
ATOM 695 N N . PRO A 1 93 ? 9.612 -4.286 -12.326 1.00 96.12 93 PRO A N 1
ATOM 696 C CA . PRO A 1 93 ? 9.491 -5.738 -12.276 1.00 96.12 93 PRO A CA 1
ATOM 697 C C . PRO A 1 93 ? 8.286 -6.129 -11.417 1.00 96.12 93 PRO A C 1
ATOM 699 O O . PRO A 1 93 ? 8.103 -5.596 -10.324 1.00 96.12 93 PRO A O 1
ATOM 702 N N . ILE A 1 94 ? 7.478 -7.062 -11.909 1.00 97.69 94 ILE A N 1
ATOM 703 C CA . ILE A 1 94 ? 6.276 -7.544 -11.232 1.00 97.69 94 ILE A CA 1
ATOM 704 C C . ILE A 1 94 ? 6.599 -8.889 -10.584 1.00 97.69 94 ILE A C 1
ATOM 706 O O . ILE A 1 94 ? 6.861 -9.879 -11.269 1.00 97.69 94 ILE A O 1
ATOM 710 N N . SER A 1 95 ? 6.609 -8.915 -9.252 1.00 98.06 95 SER A N 1
ATOM 711 C CA . SER A 1 95 ? 6.848 -10.130 -8.466 1.00 98.06 95 SER A CA 1
ATOM 712 C C . SER A 1 95 ? 5.697 -11.130 -8.605 1.00 98.06 95 SER A C 1
ATOM 714 O O . SER A 1 95 ? 4.585 -10.769 -8.995 1.00 98.06 95 SER A O 1
ATOM 716 N N . ALA A 1 96 ? 5.933 -12.396 -8.255 1.00 98.12 96 ALA A N 1
ATOM 717 C CA . ALA A 1 96 ? 4.888 -13.420 -8.297 1.00 98.12 96 ALA A CA 1
ATOM 718 C C . ALA A 1 96 ? 3.700 -13.071 -7.379 1.00 98.12 96 ALA A C 1
ATOM 720 O O . ALA A 1 96 ? 2.547 -13.315 -7.728 1.00 98.12 96 ALA A O 1
ATOM 721 N N . GLU A 1 97 ? 3.973 -12.443 -6.238 1.00 98.31 97 GLU A N 1
ATOM 722 C CA . GLU A 1 97 ? 2.981 -11.995 -5.266 1.00 98.31 97 GLU A CA 1
ATOM 723 C C . GLU A 1 97 ? 2.140 -10.835 -5.814 1.00 98.31 97 GLU A C 1
ATOM 725 O O . GLU A 1 97 ? 0.919 -10.839 -5.669 1.00 98.31 97 GLU A O 1
ATOM 730 N N . MET A 1 98 ? 2.759 -9.880 -6.519 1.00 98.06 98 MET A N 1
ATOM 731 C CA . MET A 1 98 ? 2.033 -8.815 -7.224 1.00 98.06 98 MET A CA 1
ATOM 732 C C . MET A 1 98 ? 1.142 -9.365 -8.331 1.00 98.06 98 MET A C 1
ATOM 734 O O . MET A 1 98 ? -0.006 -8.939 -8.458 1.00 98.06 98 MET A O 1
ATOM 738 N N . LYS A 1 99 ? 1.656 -10.319 -9.115 1.00 98.06 99 LYS A N 1
ATOM 739 C CA . LYS A 1 99 ? 0.881 -10.991 -10.162 1.00 98.06 99 LYS A CA 1
ATOM 740 C C . LYS A 1 99 ? -0.353 -11.662 -9.588 1.00 98.06 99 LYS A C 1
ATOM 742 O O . LYS A 1 99 ? -1.454 -11.409 -10.063 1.00 98.06 99 LYS A O 1
ATOM 747 N N . ALA A 1 100 ? -0.173 -12.452 -8.531 1.00 97.81 100 ALA A N 1
ATOM 748 C CA . ALA A 1 100 ? -1.268 -13.130 -7.851 1.00 97.81 100 ALA A CA 1
ATOM 749 C C . ALA A 1 100 ? -2.277 -12.141 -7.245 1.00 97.81 100 ALA A C 1
ATOM 751 O O . ALA A 1 100 ? -3.478 -12.398 -7.263 1.00 97.81 100 ALA A O 1
ATOM 752 N N . ARG A 1 101 ? -1.805 -11.002 -6.722 1.00 97.50 101 ARG A N 1
ATOM 753 C CA . ARG A 1 101 ? -2.662 -10.004 -6.078 1.00 97.50 101 ARG A CA 1
ATOM 754 C C . ARG A 1 101 ? -3.525 -9.214 -7.055 1.00 97.50 101 ARG A C 1
ATOM 756 O O . ARG A 1 101 ? -4.684 -8.942 -6.744 1.00 97.50 101 ARG A O 1
ATOM 763 N N . PHE A 1 102 ? -2.954 -8.799 -8.180 1.00 96.69 102 PHE A N 1
ATOM 764 C CA . PHE A 1 102 ? -3.601 -7.881 -9.123 1.00 96.69 102 PHE A CA 1
ATOM 765 C C . PHE A 1 102 ? -4.011 -8.539 -10.440 1.00 96.69 102 PHE A C 1
ATOM 767 O O . PHE A 1 102 ? -4.436 -7.826 -11.343 1.00 96.69 102 PHE A O 1
ATOM 774 N N . ASP A 1 103 ? -3.888 -9.864 -10.540 1.00 97.31 103 ASP A N 1
ATOM 775 C CA . ASP A 1 103 ? -4.189 -10.639 -11.749 1.00 97.31 103 ASP A CA 1
ATOM 776 C C . ASP A 1 103 ? -3.386 -10.142 -12.969 1.00 97.31 103 ASP A C 1
ATOM 778 O O . ASP A 1 103 ? -3.918 -9.810 -14.027 1.00 97.31 103 ASP A O 1
ATOM 782 N N . ILE A 1 104 ? -2.066 -10.013 -12.784 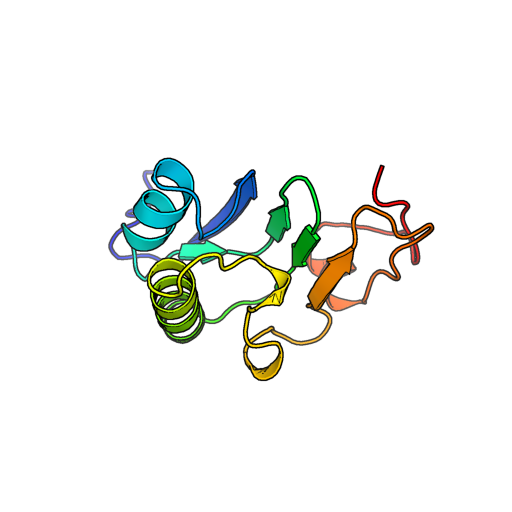1.00 96.56 104 ILE A N 1
ATOM 783 C CA . ILE A 1 104 ? -1.134 -9.525 -13.811 1.00 96.56 104 ILE A CA 1
ATOM 784 C C . ILE A 1 104 ? -0.348 -10.700 -14.393 1.00 96.56 104 ILE A C 1
ATOM 786 O O . ILE A 1 104 ? 0.324 -11.428 -13.668 1.00 96.56 104 ILE A O 1
ATOM 790 N N . GLU A 1 105 ? -0.337 -10.835 -15.718 1.00 96.62 105 GLU A N 1
ATOM 791 C CA . GLU A 1 105 ? 0.471 -11.856 -16.400 1.00 96.62 105 GLU A CA 1
ATOM 792 C C . GLU A 1 105 ? 1.905 -11.378 -16.696 1.00 96.62 105 GLU A C 1
ATOM 794 O O . GLU A 1 105 ? 2.860 -12.158 -16.627 1.00 96.62 105 GLU A O 1
ATOM 799 N N . ALA A 1 106 ? 2.080 -10.086 -16.990 1.00 96.44 106 ALA A N 1
ATOM 800 C CA . ALA A 1 106 ? 3.353 -9.504 -17.413 1.00 96.44 106 ALA A CA 1
ATOM 801 C C . ALA A 1 106 ? 4.422 -9.519 -16.305 1.00 96.44 106 ALA A C 1
ATOM 803 O O . ALA A 1 106 ? 4.143 -9.197 -15.155 1.00 96.44 106 ALA A O 1
ATOM 804 N N . ASP A 1 107 ? 5.672 -9.830 -16.662 1.00 96.31 107 ASP A N 1
ATOM 805 C CA . ASP A 1 107 ? 6.830 -9.755 -15.748 1.00 96.31 107 ASP A CA 1
ATOM 806 C C . ASP A 1 107 ? 7.299 -8.318 -15.484 1.00 96.31 107 ASP A C 1
ATOM 808 O O . ASP A 1 107 ? 7.990 -8.044 -14.504 1.00 96.31 107 ASP A O 1
ATOM 812 N N . HIS A 1 108 ? 6.939 -7.394 -16.374 1.00 96.19 108 HIS A N 1
ATOM 813 C CA . HIS A 1 108 ? 7.381 -6.010 -16.348 1.00 96.19 108 HIS A CA 1
ATOM 814 C C . HIS A 1 108 ? 6.276 -5.091 -16.864 1.00 96.19 108 HIS A C 1
ATOM 816 O O . HIS A 1 108 ? 5.694 -5.364 -17.914 1.00 96.19 108 HIS A O 1
ATOM 822 N N . LEU A 1 109 ? 6.023 -3.982 -16.165 1.00 94.50 109 LEU A N 1
ATOM 823 C CA . LEU A 1 109 ? 5.078 -2.950 -16.604 1.00 94.50 109 LEU A CA 1
ATOM 824 C C . LEU A 1 109 ? 5.705 -1.551 -16.532 1.00 94.50 109 LEU A C 1
ATOM 826 O O . LEU A 1 109 ? 6.473 -1.271 -15.605 1.00 94.50 109 LEU A O 1
ATOM 830 N N . PRO A 1 110 ? 5.400 -0.649 -17.482 1.00 91.19 110 PRO A N 1
ATOM 831 C CA . PRO A 1 110 ? 5.709 0.764 -17.317 1.00 91.19 110 PRO A CA 1
ATOM 832 C C . PRO A 1 110 ? 4.817 1.371 -16.214 1.00 91.19 110 PRO A C 1
ATOM 834 O O . PRO A 1 110 ? 3.661 0.975 -16.074 1.00 91.19 110 PRO A O 1
ATOM 837 N N . PRO A 1 111 ? 5.304 2.352 -15.434 1.00 80.69 111 PRO A N 1
ATOM 838 C CA . PRO A 1 111 ? 4.489 3.061 -14.439 1.00 80.69 111 PRO A CA 1
ATOM 839 C C . PRO A 1 111 ? 3.548 4.136 -15.037 1.00 80.69 111 PRO A C 1
ATOM 841 O O . PRO A 1 111 ? 3.140 5.057 -14.317 1.00 80.69 111 PRO A O 1
ATOM 844 N N . LEU A 1 112 ? 3.242 4.049 -16.341 1.00 65.88 112 LEU A N 1
ATOM 845 C CA . LEU A 1 112 ? 2.500 5.027 -17.150 1.00 65.88 112 LEU A CA 1
ATOM 846 C C . LEU A 1 112 ? 1.544 4.341 -18.127 1.00 65.88 112 LEU A C 1
ATOM 848 O O . LEU A 1 112 ? 1.998 3.390 -18.802 1.00 65.88 112 LEU A O 1
#

Sequence (112 aa):
IGIDVQSTDFTVVGIGDMAGDVFGNGMLLSGHIRLVAAFNHQHIFIDPEPDAATSFAERKRLFELPRSGWGDYNLQLVSAGGGVFSRAAKSIPISAEMKARFDIEADHLPPL

Radius of gyration: 13.83 Å; Cα contacts (8 Å, |Δi|>4): 204; chains: 1; bounding box: 36×29×30 Å

Foldseek 3Di:
DDDPQAPAADEDEEEDWCCDPVRVVVLQPHLRYDYAWYDYPWKIWGALGADSNLVNVQSNVQNPDPPHGQVPGDCVRRDPQTDMDTLPDQKDAHDPSNCVRVVDPDRIDRSD

Mean predicted aligned error: 3.24 Å

=== Feature glossary ===
Key to the feature types in this record:

— What the protein is —

Primary structure: the covalent order of the twenty standard amino acids along the backbone. Two proteins with the same sequence will (almost always) fold to the same structure; two with 30% identity often share a fold but not the details.

Database cross-references. InterPro integrates a dozen domain/family signature databases into unified entries with residue-range hits. GO terms attach function/process/location labels with evidence codes. CATH codes position the fold in a four-level structural taxonomy. Organism is the NCBI-taxonomy species name.

— Where its atoms are —

The mmCIF block holds the 3D Cartesian coordinates of each backbone atom (N, Cα, C, O) in ångströms. mmCIF is the PDB's canonical archive format — a tagged-loop text representation of the atomic model.

Six rendered views show the 3D structure from the faces of a cube — i.e. along ±x, ±y, ±z. Rendering representation is drawn randomly per protein from cartoon (secondary-structure ribbons), sticks (backbone bonds), or molecular surface; coloring is either N→C rainbow (blue at the N-terminus through red at the C-terminus) or one color per chain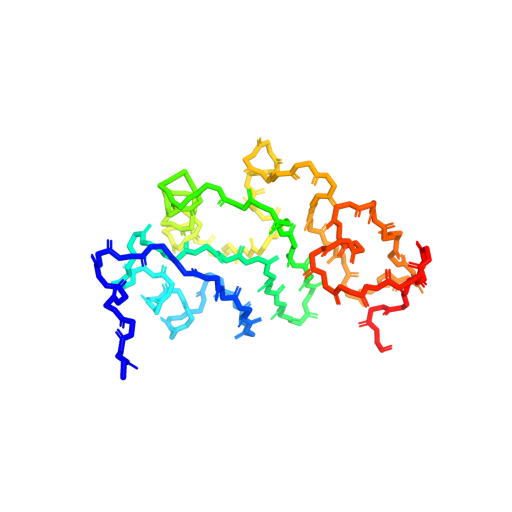.

— Local backbone conformation —

DSSP 8-state secondary structure assigns each residue one of H (α-helix), G (3₁₀-helix), I (π-helix), E (extended β-strand), B (isolated β-bridge), T (hydrogen-bonded turn), S (bend), or '-' (coil). The assignment is computed from backbone hydrogen-bond geometry via the Kabsch–Sander algorithm.

P-SEA three-state annotation labels each residue as helix, strand, or coil based purely on the geometry of the Cα trace. It serves as a fallback when the full backbone (and thus DSSP) is unavailable.

The φ/ψ torsion pair specifies the backbone conformation at each residue. φ rotates about the N–Cα bond, ψ about the Cα–C bond. Steric clashes forbid most of the (φ, ψ) plane — the allowed regions (α-helix basin, β-sheet basin, left-handed helix) are the Ramachandran-allowed regions.

— Global shape and packing —

The geometric summary reports three shape descriptors. Rg (radius of gyration) measures how spread out the Cα atoms are about their centre of mass; compact globular proteins have small Rg, elongated or unfolded ones large. Cα contacts (<8 Å, |i−j|>4) count long-range residue pairs in spatial proximity — high for tightly packed folds, near zero for rods or random coil. The bounding-box extents give the protein's footprint along x, y, z in Å.

Accessible surface area quantifies burial. A residue with SASA near zero is packed into the hydrophobic core; one with SASA >100 Å² sits on the surface. Computed here via the Shrake–Rupley numerical algorithm with a 1.4 Å probe.

Plot images: a contact map (which residues are close in 3D, as an N×N binary image), a Ramachandran scatter (backbone torsion angles, revealing secondary-structure composition at a glance), and — for AlphaFold structures — a PAE heatmap (pairwise prediction confidence).

— Structural neighborhood —

The Foldseek 3Di string encodes local tertiary geometry as a 20-letter alphabet — one character per residue — derived from the relative positions of nearby Cα atoms. Unlike the amino-acid sequence, 3Di is a direct function of the 3D structure, so two proteins with the same fold have similar 3Di strings even at low sequence identity.

Nearest PDB neighbors are the top structural matches found by Foldseek when searching this structure against the entire Protein Data Bank. Each hit reports a TM-score (0 to 1; >0.5 almost always implies the same fold) and an E-value. These are *structural* homologs — they may share no detectable sequence similarity.

— Confidence and disorder —

For AlphaFold models, the B-factor field carries pLDDT — the model's own estimate of local accuracy on a 0–100 scale. Regions with pLDDT<50 should be treated as essentially unmodeled; they often correspond to intrinsi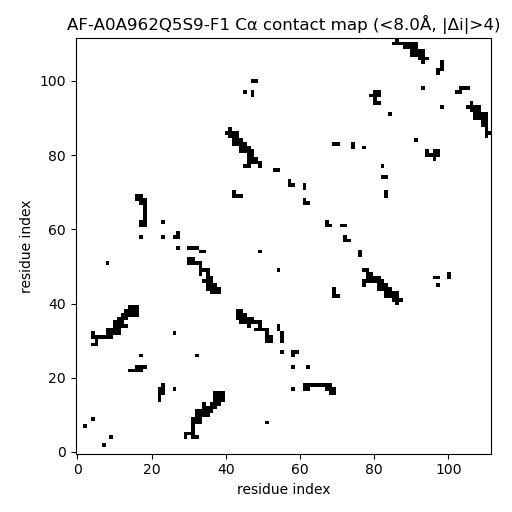cally disordered segments.

B-factor (Debye–Waller factor) reflects atomic displacement in the crystal lattice. It is an experimental observable (units Å²), not a prediction; low values mean the atom is pinned down, high values mean it moves or is heterogeneous across the crystal.

Predicted aligned error is AlphaFold's pairwise confidence. Unlike pLDDT (per-residue), PAE is per-residue-pair and captures whether two parts of the structure are correctly placed relative to each other. Units are ångströms of expected positional error.